Protein AF-A0A2E2FGI6-F1 (afdb_monomer_lite)

Structure (mmCIF, N/CA/C/O backbone):
data_AF-A0A2E2FGI6-F1
#
_entry.id   AF-A0A2E2FGI6-F1
#
loop_
_atom_site.group_PDB
_atom_site.id
_atom_site.type_symbol
_atom_site.label_atom_id
_atom_site.label_alt_id
_atom_site.label_comp_id
_atom_site.label_asym_id
_atom_site.label_entity_id
_atom_site.label_seq_id
_atom_site.pdbx_PDB_ins_code
_atom_site.Cartn_x
_atom_site.Cartn_y
_atom_site.Cartn_z
_atom_site.occupancy
_atom_site.B_iso_or_equiv
_atom_site.auth_seq_id
_atom_site.auth_comp_id
_atom_site.auth_asym_id
_atom_site.auth_atom_id
_atom_site.pdbx_PDB_model_num
ATOM 1 N N . MET A 1 1 ? -11.440 -5.253 0.253 1.00 61.75 1 MET A N 1
ATOM 2 C CA . MET A 1 1 ? -10.608 -4.808 1.395 1.00 61.75 1 MET A CA 1
ATOM 3 C C . MET A 1 1 ? -10.641 -3.292 1.617 1.00 61.75 1 MET A C 1
ATOM 5 O O . MET A 1 1 ? -10.807 -2.875 2.756 1.00 61.75 1 MET A O 1
ATOM 9 N N . CYS A 1 2 ? -10.596 -2.457 0.569 1.00 79.12 2 CYS A N 1
ATOM 10 C CA . CYS A 1 2 ? -10.523 -0.992 0.718 1.00 79.12 2 CYS A CA 1
ATOM 11 C C . CYS A 1 2 ? -11.664 -0.355 1.534 1.00 79.12 2 CYS A C 1
ATOM 13 O O . CYS A 1 2 ? -11.411 0.555 2.310 1.00 79.12 2 CYS A O 1
ATOM 15 N N . LYS A 1 3 ? -12.911 -0.844 1.427 1.00 89.94 3 LYS A N 1
ATOM 16 C CA . LYS A 1 3 ? -14.044 -0.312 2.216 1.00 89.94 3 LYS A CA 1
ATOM 17 C C . LYS A 1 3 ? -13.868 -0.512 3.729 1.00 89.94 3 LYS A C 1
ATOM 19 O O . LYS A 1 3 ? -14.165 0.392 4.498 1.00 89.94 3 LYS A O 1
ATOM 24 N N . VAL A 1 4 ? -13.364 -1.679 4.140 1.00 91.75 4 VAL A N 1
ATOM 25 C CA . VAL A 1 4 ? -13.105 -1.993 5.556 1.00 91.75 4 VAL A CA 1
ATOM 26 C C . VAL A 1 4 ? -11.959 -1.136 6.083 1.00 91.75 4 VAL A C 1
ATOM 28 O O . VAL A 1 4 ? -12.104 -0.526 7.136 1.00 91.75 4 VAL A O 1
ATOM 31 N N . ARG A 1 5 ? -10.861 -1.018 5.321 1.00 93.88 5 ARG A N 1
ATOM 32 C CA . ARG A 1 5 ? -9.735 -0.139 5.676 1.00 93.88 5 ARG A CA 1
ATOM 33 C C . ARG A 1 5 ? -10.175 1.314 5.837 1.00 93.88 5 ARG A C 1
ATOM 35 O O . ARG A 1 5 ? -9.961 1.868 6.904 1.00 93.88 5 ARG A O 1
ATOM 42 N N . LYS A 1 6 ? -10.909 1.876 4.869 1.00 94.50 6 LYS A N 1
ATOM 43 C CA . LYS A 1 6 ? -11.455 3.244 4.962 1.00 94.50 6 LYS A CA 1
ATOM 44 C C . LYS A 1 6 ? -12.316 3.442 6.219 1.00 94.50 6 LYS A C 1
ATOM 46 O O . LYS A 1 6 ? -12.191 4.453 6.898 1.00 94.50 6 LYS A O 1
ATOM 51 N N . ALA A 1 7 ? -13.151 2.466 6.584 1.00 95.69 7 ALA A N 1
ATOM 52 C CA . ALA A 1 7 ? -13.954 2.546 7.808 1.00 95.69 7 ALA A CA 1
ATOM 53 C C . ALA A 1 7 ? -13.112 2.468 9.097 1.00 95.69 7 ALA A C 1
ATOM 55 O O . ALA A 1 7 ? -13.455 3.106 10.089 1.00 95.69 7 ALA A O 1
ATOM 56 N N . LEU A 1 8 ? -12.012 1.715 9.106 1.00 94.38 8 LEU A N 1
ATOM 57 C CA . LEU A 1 8 ? -11.092 1.647 10.246 1.00 94.38 8 LEU A CA 1
ATOM 58 C C . LEU A 1 8 ? -10.223 2.906 10.358 1.00 94.38 8 LEU A C 1
ATOM 60 O O . LEU A 1 8 ? -10.036 3.416 11.460 1.00 94.38 8 LEU A O 1
ATOM 64 N N . GLU A 1 9 ? -9.791 3.464 9.228 1.00 94.38 9 GLU A N 1
ATOM 65 C CA . GLU A 1 9 ? -9.041 4.722 9.156 1.00 94.38 9 GLU A CA 1
ATOM 66 C C . GLU A 1 9 ? -9.822 5.876 9.800 1.00 94.38 9 GLU A C 1
ATOM 68 O O . GLU A 1 9 ? -9.247 6.639 10.572 1.00 94.38 9 GLU A O 1
ATOM 73 N N . THR A 1 10 ? -11.150 5.952 9.605 1.00 95.25 10 THR A N 1
ATOM 74 C CA . THR A 1 10 ? -12.001 6.956 10.294 1.00 95.25 10 THR A CA 1
ATOM 75 C C . THR A 1 10 ? -12.014 6.828 11.821 1.00 95.25 10 THR A C 1
ATOM 77 O O . THR A 1 10 ? -12.435 7.751 12.514 1.00 95.25 10 THR A O 1
ATOM 80 N N . LYS A 1 11 ? -11.545 5.696 12.353 1.00 96.38 11 LYS A N 1
ATOM 81 C CA . LYS A 1 11 ? -11.400 5.425 13.788 1.00 96.38 11 LYS A CA 1
ATOM 82 C C . LYS A 1 11 ? -9.942 5.515 14.255 1.00 96.38 11 LYS A C 1
ATOM 84 O O . LYS A 1 11 ? -9.655 5.138 15.386 1.00 96.38 11 LYS A O 1
ATOM 89 N N . GLY A 1 12 ? -9.023 5.954 13.392 1.00 92.38 12 GLY A N 1
ATOM 90 C CA . GLY A 1 12 ? -7.586 5.983 13.675 1.00 92.38 12 GLY A CA 1
ATOM 91 C C . GLY A 1 12 ? -6.927 4.599 13.708 1.00 92.38 12 GLY A C 1
ATOM 92 O O . GLY A 1 12 ? -5.833 4.461 14.247 1.00 92.38 12 GLY A O 1
ATOM 93 N N . LEU A 1 13 ? -7.580 3.569 13.159 1.00 93.38 13 LEU A N 1
ATOM 94 C CA . LEU A 1 13 ? -7.082 2.194 13.153 1.00 93.38 13 LEU A CA 1
ATOM 95 C C . LEU A 1 13 ? -6.464 1.840 11.796 1.00 93.38 13 LEU A C 1
ATOM 97 O O . LEU A 1 13 ? -7.009 2.173 10.743 1.00 93.38 13 LEU A O 1
ATOM 101 N N . LYS A 1 14 ? -5.353 1.097 11.830 1.00 90.19 14 LYS A N 1
ATOM 102 C CA . LYS A 1 14 ? -4.702 0.493 10.658 1.00 90.19 14 LYS A CA 1
ATOM 103 C C . LYS A 1 14 ? -4.662 -1.027 10.818 1.00 90.19 14 LYS A C 1
ATOM 105 O O . LYS A 1 14 ? -4.622 -1.532 11.935 1.00 90.19 14 LYS A O 1
ATOM 110 N N . ILE A 1 15 ? -4.689 -1.749 9.699 1.00 92.44 15 ILE A N 1
ATOM 111 C CA . ILE A 1 15 ? -4.539 -3.210 9.678 1.00 92.44 15 ILE A CA 1
ATOM 112 C C . ILE A 1 15 ? -3.063 -3.528 9.418 1.00 92.44 15 ILE A C 1
ATOM 114 O O . ILE A 1 15 ? -2.515 -3.055 8.425 1.00 92.44 15 ILE A O 1
ATOM 118 N N . CYS A 1 16 ? -2.439 -4.336 10.273 1.00 94.62 16 CYS A N 1
ATOM 119 C CA . CYS A 1 16 ? -1.024 -4.712 10.172 1.00 94.62 16 CYS A CA 1
ATOM 120 C C . CYS A 1 16 ? -0.814 -5.916 9.246 1.00 94.62 16 CYS A C 1
ATOM 122 O O . CYS A 1 16 ? -0.345 -6.963 9.672 1.00 94.62 16 CYS A O 1
ATOM 124 N N . CYS A 1 17 ? -1.212 -5.786 7.983 1.00 94.88 17 CYS A N 1
ATOM 125 C CA . CYS A 1 17 ? -0.953 -6.804 6.967 1.00 94.88 17 CYS A CA 1
ATOM 126 C C . CYS A 1 17 ? -0.309 -6.172 5.734 1.00 94.88 17 CYS A C 1
ATOM 128 O O . CYS A 1 17 ? -0.535 -4.988 5.453 1.00 94.88 17 CYS A O 1
ATOM 130 N N . LYS A 1 18 ? 0.435 -6.961 4.950 1.00 95.38 18 LYS A N 1
ATOM 131 C CA . LYS A 1 18 ? 1.175 -6.465 3.775 1.00 95.38 18 LYS A CA 1
ATOM 132 C C . LYS A 1 18 ? 0.290 -5.756 2.747 1.00 95.38 18 LYS A C 1
ATOM 134 O O . LYS A 1 18 ? 0.716 -4.802 2.106 1.00 95.38 18 LYS A O 1
ATOM 139 N N . GLY A 1 19 ? -0.982 -6.142 2.639 1.00 93.69 19 GLY A N 1
ATOM 140 C CA . GLY A 1 19 ? -1.975 -5.466 1.794 1.00 93.69 19 GLY A CA 1
ATOM 141 C C . GLY A 1 19 ? -2.302 -4.023 2.191 1.00 93.69 19 GLY A C 1
ATOM 142 O O . GLY A 1 19 ? -2.955 -3.307 1.424 1.00 93.69 19 GLY A O 1
ATOM 143 N N . SER A 1 20 ? -1.888 -3.598 3.383 1.00 95.12 20 SER A N 1
ATOM 144 C CA . SER A 1 20 ? -2.055 -2.234 3.887 1.00 95.12 20 SER A CA 1
ATOM 145 C C . SER A 1 20 ? -0.801 -1.374 3.740 1.00 95.12 20 SER A C 1
ATOM 147 O O . SER A 1 20 ? -0.827 -0.215 4.153 1.00 95.12 20 SER A O 1
ATOM 149 N N . ARG A 1 21 ? 0.276 -1.901 3.146 1.00 96.44 21 ARG A N 1
ATOM 150 C CA . ARG A 1 21 ? 1.477 -1.120 2.851 1.00 96.44 21 ARG A CA 1
ATOM 151 C C . ARG A 1 21 ? 1.247 -0.122 1.715 1.00 96.44 21 ARG A C 1
ATOM 153 O O . ARG A 1 21 ? 0.526 -0.421 0.763 1.00 96.44 21 ARG A O 1
ATOM 160 N N . LYS A 1 22 ? 1.941 1.018 1.765 1.00 96.19 22 LYS A N 1
ATOM 161 C CA . LYS A 1 22 ? 1.925 2.044 0.701 1.00 96.19 22 LYS A CA 1
ATOM 162 C C . LYS A 1 22 ? 2.370 1.520 -0.664 1.00 96.19 22 LYS A C 1
ATOM 164 O O . LYS A 1 22 ? 1.856 1.949 -1.686 1.00 96.19 22 LYS A O 1
ATOM 169 N N . ASP A 1 23 ? 3.331 0.605 -0.665 1.00 96.38 23 ASP A N 1
ATOM 170 C CA . ASP A 1 23 ? 4.063 0.115 -1.830 1.00 96.38 23 ASP A CA 1
ATOM 171 C C . ASP A 1 23 ? 3.530 -1.230 -2.334 1.00 96.38 23 ASP A C 1
ATOM 173 O O . ASP A 1 23 ? 4.161 -1.863 -3.168 1.00 96.38 23 ASP A O 1
ATOM 177 N N . VAL A 1 24 ? 2.366 -1.678 -1.859 1.00 95.12 24 VAL A N 1
ATOM 178 C CA . VAL A 1 24 ? 1.728 -2.914 -2.325 1.00 95.12 24 VAL A CA 1
ATOM 179 C C . VAL A 1 24 ? 0.487 -2.591 -3.137 1.00 95.12 24 VAL A C 1
ATOM 181 O O . VAL A 1 24 ? -0.372 -1.843 -2.676 1.00 95.12 24 VAL A O 1
ATOM 184 N N . TYR A 1 25 ? 0.356 -3.176 -4.330 1.00 92.44 25 TYR A N 1
ATOM 185 C CA . TYR A 1 25 ? -0.796 -2.926 -5.198 1.00 92.44 25 TYR A CA 1
ATOM 186 C C . TYR A 1 25 ? -1.235 -4.170 -5.994 1.00 92.44 25 TYR A C 1
ATOM 188 O O . TYR A 1 25 ? -0.392 -4.961 -6.426 1.00 92.44 25 TYR A O 1
ATOM 196 N N . PRO A 1 26 ? -2.552 -4.386 -6.198 1.00 86.19 26 PRO A N 1
ATOM 197 C CA . PRO A 1 26 ? -3.060 -5.529 -6.957 1.00 86.19 26 PRO A CA 1
ATOM 198 C C . PRO A 1 26 ? -2.706 -5.465 -8.452 1.00 86.19 26 PRO A C 1
ATOM 200 O O . PRO A 1 26 ? -2.559 -4.395 -9.040 1.00 86.19 26 PRO A O 1
ATOM 203 N N . PHE A 1 27 ? -2.658 -6.628 -9.099 1.00 73.00 27 PHE A N 1
ATOM 204 C CA . PHE A 1 27 ? -2.381 -6.767 -10.530 1.00 73.00 27 PHE A CA 1
ATOM 205 C C . PHE A 1 27 ? -3.493 -6.145 -11.374 1.00 73.00 27 PHE A C 1
ATOM 207 O O . PHE A 1 27 ? -4.594 -6.670 -11.380 1.00 73.00 27 PHE A O 1
ATOM 214 N N . GLY A 1 28 ? -3.251 -5.075 -12.138 1.00 64.56 28 GLY A N 1
ATOM 215 C CA . GLY A 1 28 ? -4.191 -4.636 -13.187 1.00 64.56 28 GLY A CA 1
ATOM 216 C C . GLY A 1 28 ? -5.671 -4.565 -12.755 1.00 64.56 28 GLY A C 1
ATOM 217 O O . GLY A 1 28 ? -6.550 -4.957 -13.517 1.00 64.56 28 GLY A O 1
ATOM 218 N N . ARG A 1 29 ? -5.939 -4.111 -11.517 1.00 61.06 29 ARG A N 1
ATOM 219 C CA . ARG A 1 29 ? -7.259 -4.074 -10.836 1.00 61.06 29 ARG A CA 1
ATOM 220 C C . ARG A 1 29 ? -7.882 -5.428 -10.444 1.00 61.06 29 ARG A C 1
ATOM 222 O O . ARG A 1 29 ? -8.958 -5.430 -9.848 1.00 61.06 29 ARG A O 1
ATOM 229 N N . MET A 1 30 ? -7.229 -6.555 -10.707 1.00 58.12 30 MET A N 1
ATOM 230 C CA . MET A 1 30 ? -7.663 -7.900 -10.331 1.00 58.12 30 MET A CA 1
ATOM 231 C C . MET A 1 30 ? -6.683 -8.544 -9.343 1.00 58.12 30 MET A C 1
ATOM 233 O O . MET A 1 30 ? -5.474 -8.568 -9.536 1.00 58.12 30 MET A O 1
ATOM 237 N N . LEU A 1 31 ? -7.208 -9.101 -8.258 1.00 64.62 31 LEU A N 1
ATOM 238 C CA . LEU A 1 31 ? -6.429 -9.955 -7.365 1.00 64.62 31 LEU A CA 1
ATOM 239 C C . LEU A 1 31 ? -6.405 -11.375 -7.935 1.00 64.62 31 LEU A C 1
ATOM 241 O O . LEU A 1 31 ? -7.462 -11.978 -8.128 1.00 6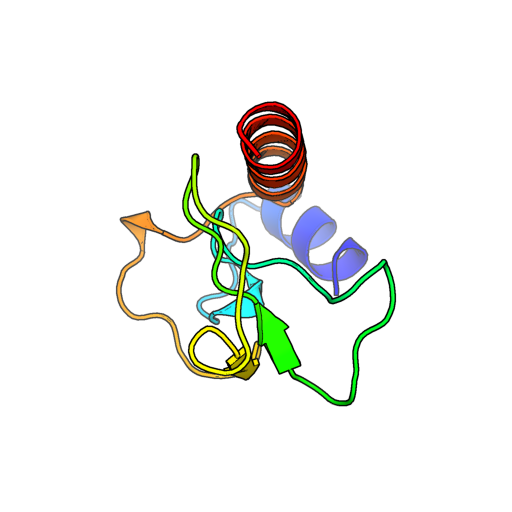4.62 31 LEU A O 1
ATOM 245 N N . VAL A 1 32 ? -5.212 -11.917 -8.191 1.00 75.25 32 VAL A N 1
ATOM 246 C CA . VAL A 1 32 ? -5.038 -13.353 -8.449 1.00 75.25 32 VAL A CA 1
ATOM 247 C C . VAL A 1 32 ? -4.844 -14.028 -7.094 1.00 75.25 32 VAL A C 1
ATOM 249 O O . VAL A 1 32 ? -3.768 -13.974 -6.500 1.00 75.25 32 VAL A O 1
ATOM 252 N N . GLY A 1 33 ? -5.923 -14.599 -6.559 1.00 84.69 33 GLY A N 1
ATOM 253 C CA . GLY A 1 33 ? -5.945 -15.110 -5.188 1.00 84.69 33 GLY A CA 1
ATOM 254 C C . GLY A 1 33 ? -5.753 -13.985 -4.167 1.00 84.69 33 GLY A C 1
ATOM 255 O O . GLY A 1 33 ? -6.478 -12.992 -4.191 1.00 84.69 33 GLY A O 1
ATOM 256 N N . PHE A 1 34 ? -4.768 -14.138 -3.281 1.00 89.25 34 PHE A N 1
ATOM 257 C CA . PHE A 1 34 ? -4.403 -13.139 -2.268 1.00 89.25 34 PHE A CA 1
ATOM 258 C C . PHE A 1 34 ? -3.073 -12.449 -2.576 1.00 89.25 34 PHE A C 1
ATOM 260 O O . PHE A 1 34 ? -2.438 -11.901 -1.682 1.00 89.25 34 PHE A O 1
ATOM 267 N N . ASN A 1 35 ? -2.649 -12.477 -3.839 1.00 91.12 35 ASN A N 1
ATOM 268 C CA . ASN A 1 35 ? -1.341 -11.986 -4.234 1.00 91.12 35 ASN A CA 1
ATOM 269 C C . ASN A 1 35 ? -1.396 -10.576 -4.831 1.00 91.12 35 ASN A C 1
ATOM 271 O O . ASN A 1 35 ? -2.309 -10.233 -5.587 1.00 91.12 35 ASN A O 1
ATOM 275 N N . ALA A 1 36 ? -0.381 -9.777 -4.520 1.00 93.44 36 ALA A N 1
ATOM 276 C CA . ALA A 1 36 ? -0.172 -8.427 -5.035 1.00 93.44 36 ALA A CA 1
ATOM 277 C C . ALA A 1 36 ? 1.317 -8.191 -5.320 1.00 93.44 36 ALA A C 1
ATOM 279 O O . ALA A 1 36 ? 2.157 -8.986 -4.898 1.00 93.44 36 ALA A O 1
ATOM 280 N N . TYR A 1 37 ? 1.632 -7.105 -6.024 1.00 94.06 37 TYR A N 1
ATOM 281 C CA . TYR A 1 37 ? 3.013 -6.698 -6.260 1.00 94.06 37 TYR A CA 1
ATOM 282 C C . TYR A 1 37 ? 3.499 -5.728 -5.195 1.00 94.06 37 TYR A C 1
ATOM 284 O O . TYR A 1 37 ? 2.778 -4.799 -4.829 1.00 94.06 37 TYR A O 1
ATOM 292 N N . LEU A 1 38 ? 4.748 -5.911 -4.779 1.00 95.62 38 LEU A N 1
ATOM 293 C CA . LEU A 1 38 ? 5.566 -4.873 -4.173 1.00 95.62 38 LEU A CA 1
ATOM 294 C C . LEU A 1 38 ? 6.113 -3.955 -5.276 1.00 95.62 38 LEU A C 1
ATOM 296 O O . LEU A 1 38 ? 6.715 -4.408 -6.246 1.00 95.62 38 LEU A O 1
ATOM 300 N N . LEU A 1 39 ? 5.891 -2.657 -5.133 1.00 95.81 39 LEU A N 1
ATOM 301 C CA . LEU A 1 39 ? 6.234 -1.639 -6.113 1.00 95.81 39 LEU A CA 1
ATOM 302 C C . LEU A 1 39 ? 7.470 -0.858 -5.668 1.00 95.81 39 LEU A C 1
ATOM 304 O O . LEU A 1 39 ? 7.631 -0.529 -4.494 1.00 95.81 39 LEU A O 1
ATOM 308 N N . ARG A 1 40 ? 8.323 -0.506 -6.631 1.00 96.44 40 ARG A N 1
ATOM 309 C CA . ARG A 1 40 ? 9.461 0.401 -6.439 1.00 96.44 40 ARG A CA 1
ATOM 310 C C . ARG A 1 40 ? 9.473 1.400 -7.587 1.00 96.44 40 ARG A C 1
ATOM 312 O O . ARG A 1 40 ? 9.372 1.012 -8.748 1.00 96.44 40 ARG A O 1
ATOM 319 N N . LYS A 1 41 ? 9.523 2.695 -7.272 1.00 95.25 41 LYS A N 1
ATOM 320 C CA . LYS A 1 41 ? 9.540 3.763 -8.288 1.00 95.25 41 LYS A CA 1
ATOM 321 C C . LYS A 1 41 ? 10.738 3.592 -9.226 1.00 95.25 41 LYS A C 1
ATOM 323 O O . LYS A 1 41 ? 11.831 3.294 -8.757 1.00 95.25 41 LYS A O 1
ATOM 328 N N . GLY A 1 42 ? 10.532 3.814 -10.522 1.00 95.62 42 GLY A N 1
ATOM 329 C CA . GLY A 1 42 ? 11.552 3.621 -11.557 1.00 95.62 42 GLY A CA 1
ATOM 330 C C . GLY A 1 42 ? 11.740 2.170 -12.007 1.00 95.62 42 GLY A C 1
ATOM 331 O O . GLY A 1 42 ? 12.541 1.917 -12.903 1.00 95.62 42 GLY A O 1
ATOM 332 N N . GLU A 1 43 ? 11.022 1.212 -11.411 1.00 95.25 43 GLU A N 1
ATOM 333 C CA . GLU A 1 43 ? 11.171 -0.215 -11.693 1.00 95.25 43 GLU A CA 1
ATOM 334 C C . GLU A 1 43 ? 9.830 -0.859 -12.060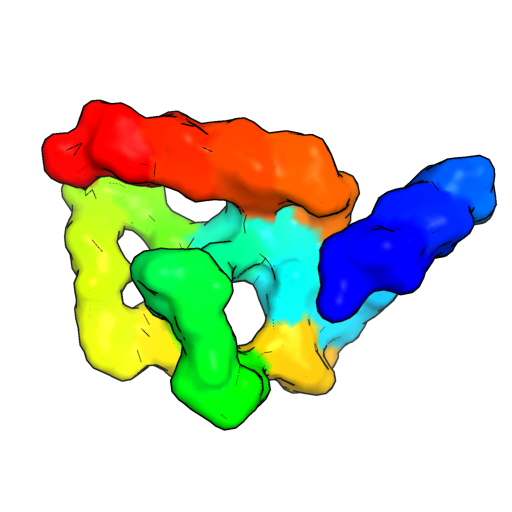 1.00 95.25 43 GLU A C 1
ATOM 336 O O . GLU A 1 43 ? 8.805 -0.675 -11.393 1.00 95.25 43 GLU A O 1
ATOM 341 N N . ARG A 1 44 ? 9.838 -1.684 -13.114 1.00 93.00 44 ARG A N 1
ATOM 342 C CA . ARG A 1 44 ? 8.696 -2.540 -13.451 1.00 93.00 44 ARG A CA 1
ATOM 343 C C . ARG A 1 44 ? 8.620 -3.695 -12.460 1.00 93.00 44 ARG A C 1
ATOM 345 O O . ARG A 1 44 ? 9.598 -4.414 -12.292 1.00 93.00 44 ARG A O 1
ATOM 352 N N . ALA A 1 45 ? 7.446 -3.904 -11.873 1.00 92.31 45 ALA A N 1
ATOM 353 C CA . ALA A 1 45 ? 7.196 -5.048 -11.006 1.00 92.31 45 ALA A CA 1
ATOM 354 C C . ALA A 1 45 ? 7.347 -6.369 -11.777 1.00 92.31 45 ALA A C 1
ATOM 356 O O . ALA A 1 45 ? 6.918 -6.488 -12.931 1.00 92.31 45 ALA A O 1
ATOM 357 N N . THR A 1 46 ? 7.947 -7.363 -11.129 1.00 91.56 46 THR A N 1
ATOM 358 C CA . THR A 1 46 ? 8.225 -8.686 -11.699 1.00 91.56 46 THR A CA 1
ATOM 359 C C . THR A 1 46 ? 7.614 -9.794 -10.847 1.00 91.56 46 THR A C 1
ATOM 361 O O . THR A 1 46 ? 7.164 -9.565 -9.729 1.00 91.56 46 THR A O 1
ATOM 364 N N . ASN A 1 47 ? 7.657 -11.039 -11.329 1.00 89.69 47 ASN A N 1
ATOM 365 C CA . ASN A 1 47 ? 7.186 -12.195 -10.557 1.00 89.69 47 ASN A CA 1
ATOM 366 C C . ASN A 1 47 ? 7.921 -12.386 -9.214 1.00 89.69 47 ASN A C 1
ATOM 368 O O . ASN A 1 47 ? 7.377 -13.030 -8.322 1.00 89.69 47 ASN A O 1
ATOM 372 N N . ASN A 1 48 ? 9.123 -11.820 -9.053 1.00 93.38 48 ASN A N 1
ATOM 373 C CA . ASN A 1 48 ? 9.864 -11.853 -7.788 1.00 93.38 48 ASN A CA 1
ATOM 374 C C . ASN A 1 48 ? 9.312 -10.869 -6.746 1.00 93.38 48 ASN A C 1
ATOM 376 O O . ASN A 1 48 ? 9.653 -10.968 -5.573 1.00 93.38 48 ASN A O 1
ATOM 380 N N . ASP A 1 49 ? 8.462 -9.932 -7.163 1.00 94.19 49 ASP A N 1
ATOM 381 C CA . ASP A 1 49 ? 7.859 -8.920 -6.297 1.00 94.19 49 ASP A CA 1
ATOM 382 C C . ASP A 1 49 ? 6.456 -9.325 -5.819 1.00 94.19 49 ASP A C 1
ATOM 384 O O . ASP A 1 49 ? 5.739 -8.522 -5.226 1.00 94.19 49 ASP A O 1
ATOM 388 N N . ILE A 1 50 ? 6.037 -10.563 -6.095 1.00 93.06 50 ILE A N 1
ATOM 389 C CA . ILE A 1 50 ? 4.732 -11.081 -5.690 1.00 93.06 50 ILE A CA 1
ATOM 390 C C . ILE A 1 50 ? 4.761 -11.450 -4.208 1.00 93.06 50 ILE A C 1
ATOM 392 O O . ILE A 1 50 ? 5.616 -12.212 -3.762 1.00 93.06 50 ILE A O 1
ATOM 396 N N . LEU A 1 51 ? 3.773 -10.966 -3.458 1.00 94.00 51 LEU A N 1
ATOM 397 C CA . LEU A 1 51 ? 3.570 -11.304 -2.050 1.00 94.00 51 LEU A CA 1
ATOM 398 C C . LEU A 1 51 ? 2.101 -11.561 -1.731 1.00 94.00 51 LEU A C 1
ATOM 400 O O . LEU A 1 51 ? 1.214 -11.109 -2.459 1.00 94.00 51 LEU A O 1
ATOM 404 N N . ASN A 1 52 ? 1.847 -12.246 -0.616 1.00 93.56 52 ASN A N 1
ATOM 405 C CA . ASN A 1 52 ? 0.503 -12.447 -0.089 1.00 93.56 52 ASN A CA 1
ATOM 406 C C . ASN A 1 52 ? 0.090 -11.262 0.802 1.00 93.56 52 ASN A C 1
ATOM 408 O O . ASN A 1 52 ? 0.773 -10.911 1.762 1.00 93.56 52 ASN A O 1
ATOM 412 N N . ILE A 1 53 ? -1.054 -10.646 0.501 1.00 93.69 53 ILE A N 1
ATOM 413 C CA . ILE A 1 53 ? -1.535 -9.429 1.170 1.00 93.69 53 ILE A CA 1
ATOM 414 C C . ILE A 1 53 ? -1.977 -9.634 2.625 1.00 93.69 53 ILE A C 1
ATOM 416 O O . ILE A 1 53 ? -2.155 -8.647 3.345 1.00 93.69 53 ILE A O 1
ATOM 420 N N . PHE A 1 54 ? -2.215 -10.881 3.036 1.00 93.62 54 PHE A N 1
ATOM 421 C CA . PHE A 1 54 ? -2.645 -11.228 4.392 1.00 93.62 54 PHE A CA 1
ATOM 422 C C . PHE A 1 54 ? -1.499 -11.637 5.311 1.00 93.62 54 PHE A C 1
ATOM 424 O O . PHE A 1 54 ? -1.748 -11.856 6.491 1.00 93.62 54 PHE A O 1
ATOM 431 N N . GLU A 1 55 ? -0.272 -11.729 4.799 1.00 95.75 55 GLU A N 1
ATOM 432 C CA . GLU A 1 55 ? 0.892 -11.873 5.669 1.00 95.75 55 GLU A CA 1
ATOM 433 C C . GLU A 1 55 ? 1.029 -10.655 6.584 1.00 95.75 55 GLU A C 1
ATOM 435 O O . GLU A 1 55 ? 0.659 -9.533 6.208 1.00 95.75 55 GLU A O 1
ATOM 440 N N . ASP A 1 56 ? 1.565 -10.900 7.777 1.00 95.62 56 ASP A N 1
ATOM 441 C CA . ASP A 1 56 ? 1.807 -9.866 8.772 1.00 95.62 56 ASP A CA 1
ATOM 442 C C . ASP A 1 56 ? 2.799 -8.825 8.242 1.00 95.62 56 ASP A C 1
ATOM 444 O O . ASP A 1 56 ? 3.706 -9.121 7.453 1.00 95.62 56 ASP A O 1
ATOM 448 N N . GLU A 1 57 ? 2.585 -7.580 8.660 1.00 95.75 57 GLU A N 1
ATOM 449 C CA . GLU A 1 57 ? 3.509 -6.480 8.420 1.00 95.75 57 GLU A CA 1
ATOM 450 C C . GLU A 1 57 ? 3.976 -5.910 9.756 1.00 95.75 57 GLU A C 1
ATOM 452 O O . GLU A 1 57 ? 3.219 -5.223 10.448 1.00 95.75 57 GLU A O 1
ATOM 457 N N . ASP A 1 58 ? 5.230 -6.203 10.090 1.00 92.25 58 ASP A N 1
ATOM 458 C CA . ASP A 1 58 ? 5.860 -5.789 11.342 1.00 92.25 58 ASP A CA 1
ATOM 459 C C . ASP A 1 58 ? 6.433 -4.365 11.263 1.00 92.25 58 ASP A C 1
ATOM 461 O O . ASP A 1 58 ? 6.582 -3.693 12.289 1.00 92.25 58 ASP A O 1
ATOM 465 N N . ASP A 1 59 ? 6.735 -3.863 10.058 1.00 94.50 59 ASP A N 1
ATOM 466 C CA . ASP A 1 59 ? 7.207 -2.496 9.867 1.00 94.50 59 ASP A CA 1
ATOM 467 C C . ASP A 1 59 ? 6.029 -1.530 9.698 1.00 94.50 59 ASP A C 1
ATOM 469 O O . ASP A 1 59 ? 5.572 -1.209 8.594 1.00 94.50 59 ASP A O 1
ATOM 473 N N . PHE A 1 60 ? 5.575 -0.986 10.827 1.00 91.62 60 PHE A N 1
ATOM 474 C CA . PHE A 1 60 ? 4.506 0.012 10.884 1.00 91.62 60 PHE A CA 1
ATOM 475 C C . PHE A 1 60 ? 4.759 1.261 10.021 1.00 91.62 60 PHE A C 1
ATOM 477 O O . PHE A 1 60 ? 3.795 1.943 9.663 1.00 91.62 60 PHE A O 1
ATOM 484 N N . SER A 1 61 ? 6.014 1.577 9.668 1.00 94.12 61 SER A N 1
ATOM 485 C CA . SER A 1 61 ? 6.345 2.732 8.817 1.00 94.12 61 SER A CA 1
ATOM 486 C C . SER A 1 61 ? 5.907 2.548 7.358 1.00 94.12 61 SER A C 1
ATOM 488 O O . SER A 1 61 ? 5.768 3.520 6.608 1.00 94.12 61 SER A O 1
ATOM 490 N N . THR A 1 62 ? 5.651 1.302 6.953 1.00 95.31 62 THR A N 1
ATOM 491 C CA . THR A 1 62 ? 5.183 0.958 5.607 1.00 95.31 62 THR A CA 1
ATOM 492 C C . THR A 1 62 ? 3.661 1.032 5.485 1.00 95.31 62 THR A C 1
ATOM 494 O O . THR A 1 62 ? 3.149 1.225 4.379 1.00 95.31 62 THR A O 1
ATOM 497 N N . LEU A 1 63 ? 2.936 0.936 6.606 1.00 95.31 63 LEU A N 1
ATOM 498 C CA . LEU A 1 63 ? 1.476 0.912 6.654 1.00 95.31 63 LEU A CA 1
ATOM 499 C C . LEU A 1 63 ? 0.862 2.274 6.335 1.00 95.31 63 LEU A C 1
ATOM 501 O O . LEU A 1 63 ? 1.102 3.279 7.014 1.00 95.31 63 LEU A O 1
ATOM 505 N N . SER A 1 64 ? -0.050 2.283 5.372 1.00 95.00 64 SER A N 1
ATOM 506 C CA . SER A 1 64 ? -0.640 3.502 4.841 1.00 95.00 64 SER A CA 1
ATOM 507 C C . SER A 1 64 ? -2.163 3.472 4.853 1.00 95.00 64 SER A C 1
ATOM 509 O O . SER A 1 64 ? -2.817 2.426 4.947 1.00 95.00 64 SER A O 1
ATOM 511 N N . THR A 1 65 ? -2.739 4.658 4.724 1.00 95.19 65 THR A N 1
ATOM 512 C CA . THR A 1 65 ? -4.134 4.822 4.332 1.00 95.19 65 THR A CA 1
ATOM 513 C C . THR A 1 65 ? -4.354 4.300 2.913 1.00 95.19 65 THR A C 1
ATOM 515 O O . THR A 1 65 ? -3.406 4.143 2.130 1.00 95.19 65 THR A O 1
ATOM 518 N N . VAL A 1 66 ? -5.613 4.037 2.557 1.00 94.44 66 VAL A N 1
ATOM 519 C CA . VAL A 1 66 ? -5.958 3.685 1.172 1.00 94.44 66 VAL A CA 1
ATOM 520 C C . VAL A 1 66 ? -5.580 4.813 0.205 1.00 94.44 66 VAL A C 1
ATOM 522 O O . VAL A 1 66 ? -5.079 4.523 -0.874 1.00 94.44 66 VAL A O 1
ATOM 525 N N . ALA A 1 67 ? -5.758 6.079 0.595 1.00 94.62 67 ALA A N 1
ATOM 526 C CA . ALA A 1 67 ? -5.420 7.224 -0.255 1.00 94.62 67 ALA A CA 1
ATOM 527 C C . ALA A 1 67 ? -3.907 7.328 -0.526 1.00 94.62 67 ALA A C 1
ATOM 529 O O . ALA A 1 67 ? -3.493 7.535 -1.659 1.00 94.62 67 ALA A O 1
ATOM 530 N N . GLU A 1 68 ? -3.067 7.126 0.492 1.00 95.69 68 GLU A N 1
ATOM 531 C CA . GLU A 1 68 ? -1.605 7.116 0.324 1.00 95.69 68 GLU A CA 1
ATOM 532 C C . GLU A 1 68 ? -1.129 5.970 -0.580 1.00 95.69 68 GLU A C 1
ATOM 534 O O . GLU A 1 68 ? -0.215 6.158 -1.378 1.00 95.69 68 GLU A O 1
ATOM 539 N N . GLN A 1 69 ? -1.756 4.794 -0.477 1.00 95.31 69 GLN A N 1
ATOM 540 C CA . GLN A 1 69 ? -1.459 3.647 -1.342 1.00 95.31 69 GLN A CA 1
ATOM 541 C C . GLN A 1 69 ? -1.879 3.912 -2.799 1.00 95.31 69 GLN A C 1
ATOM 543 O O . GLN A 1 69 ? -1.150 3.560 -3.724 1.00 95.31 69 GLN A O 1
ATOM 548 N N . GLU A 1 70 ? -3.041 4.544 -3.009 1.00 94.44 70 GLU A N 1
ATOM 549 C CA . GLU A 1 70 ? -3.512 4.978 -4.333 1.00 94.44 70 GLU A CA 1
ATOM 550 C C . GLU A 1 70 ? -2.541 6.001 -4.949 1.00 94.44 70 GLU A C 1
ATOM 552 O O . GLU A 1 70 ? -2.082 5.795 -6.072 1.00 94.44 70 GLU A O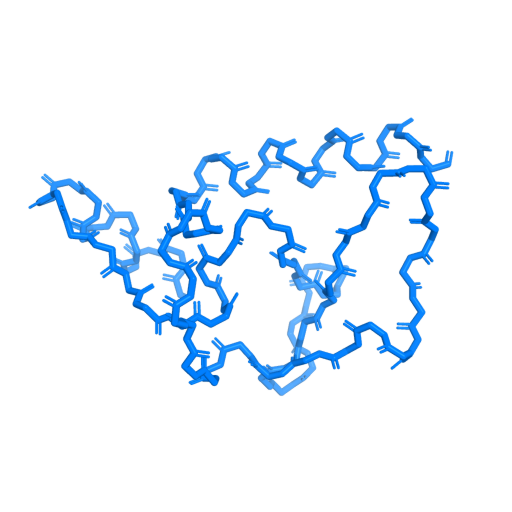 1
ATOM 557 N N . ASN A 1 71 ? -2.130 7.022 -4.190 1.00 96.50 71 ASN A N 1
ATOM 558 C CA . ASN A 1 71 ? -1.152 8.012 -4.651 1.00 96.50 71 ASN A CA 1
ATOM 559 C C . ASN A 1 71 ? 0.206 7.379 -4.983 1.00 96.50 71 ASN A C 1
ATOM 561 O O . ASN A 1 71 ? 0.795 7.691 -6.015 1.00 96.50 71 ASN A O 1
ATOM 565 N N . TYR A 1 72 ? 0.711 6.471 -4.141 1.00 96.62 72 TYR A N 1
A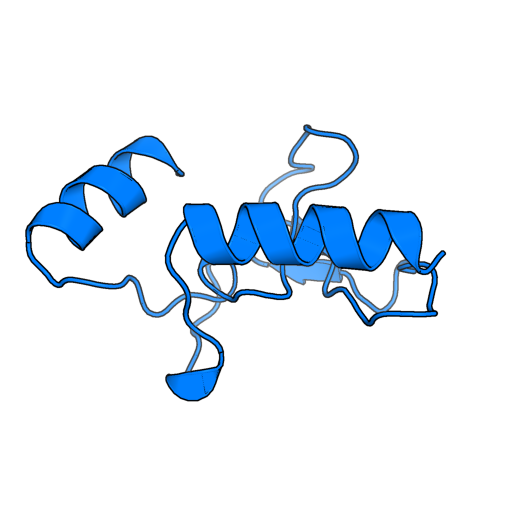TOM 566 C CA . TYR A 1 72 ? 1.988 5.802 -4.406 1.00 96.62 72 TYR A CA 1
ATOM 567 C C . TYR A 1 72 ? 1.944 5.003 -5.711 1.00 96.62 72 TYR A C 1
ATOM 569 O O . TYR A 1 72 ? 2.909 5.016 -6.474 1.00 96.62 72 TYR A O 1
ATOM 577 N N . TYR A 1 73 ? 0.828 4.325 -5.990 1.00 95.00 73 TYR A N 1
ATOM 578 C CA . TYR A 1 73 ? 0.638 3.614 -7.251 1.00 95.00 73 TYR A CA 1
ATOM 579 C C . TYR A 1 73 ? 0.667 4.560 -8.457 1.00 95.00 73 TYR A C 1
ATOM 581 O O . TYR A 1 73 ? 1.311 4.244 -9.456 1.00 95.00 73 TYR A O 1
ATOM 589 N N . GLU A 1 74 ? 0.006 5.716 -8.374 1.00 95.25 74 GLU A N 1
ATOM 590 C CA . GLU A 1 74 ? 0.032 6.720 -9.445 1.00 95.25 74 GLU A CA 1
ATOM 591 C C . GLU A 1 74 ? 1.451 7.250 -9.683 1.00 95.25 74 GLU A C 1
ATOM 593 O O . GLU A 1 74 ? 1.920 7.288 -10.822 1.00 95.25 74 GLU A O 1
ATOM 598 N N . GLU A 1 75 ? 2.174 7.582 -8.613 1.00 96.62 75 GLU A N 1
ATOM 599 C CA . GLU A 1 75 ? 3.570 8.022 -8.689 1.00 96.62 75 GLU A CA 1
ATOM 600 C C . GLU A 1 75 ? 4.490 6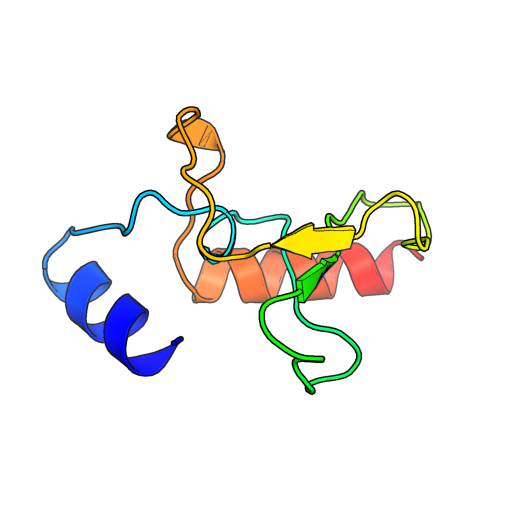.937 -9.260 1.00 96.62 75 GLU A C 1
ATOM 602 O O . GLU A 1 75 ? 5.371 7.231 -10.069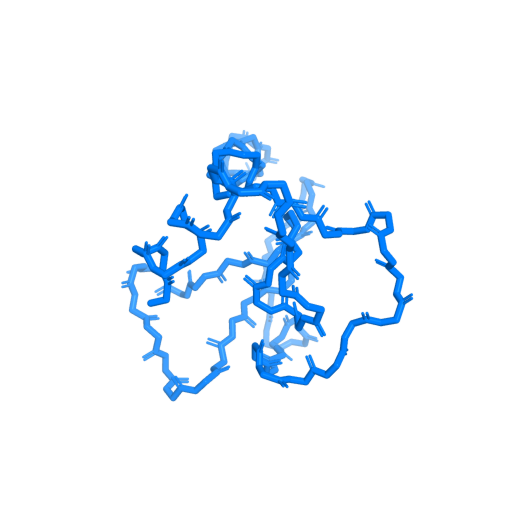 1.00 96.62 75 GLU A O 1
ATOM 607 N N . TRP A 1 76 ? 4.291 5.681 -8.853 1.00 95.94 76 TRP A N 1
ATOM 608 C CA . TRP A 1 76 ? 4.998 4.537 -9.417 1.00 95.94 76 TRP A CA 1
ATOM 609 C C . TRP A 1 76 ? 4.720 4.419 -10.913 1.00 95.94 76 TRP A C 1
ATOM 611 O O . TRP A 1 76 ? 5.669 4.365 -11.687 1.00 95.94 76 TRP A O 1
ATOM 621 N N . PHE A 1 77 ? 3.452 4.461 -11.328 1.00 93.62 77 PHE A N 1
ATOM 622 C CA . PHE A 1 77 ? 3.053 4.328 -12.728 1.00 93.62 77 PHE A CA 1
ATOM 623 C C . PHE A 1 77 ? 3.659 5.420 -13.618 1.00 93.62 77 PHE A C 1
ATOM 625 O O . PHE A 1 77 ? 4.100 5.129 -14.725 1.00 93.62 77 PHE A O 1
ATOM 632 N N . VAL A 1 78 ? 3.727 6.662 -13.126 1.00 96.19 78 VAL A N 1
ATOM 633 C CA . VAL A 1 78 ? 4.382 7.781 -13.828 1.00 96.19 78 VAL A CA 1
ATOM 634 C C . VAL A 1 78 ? 5.903 7.605 -13.910 1.00 96.19 78 VAL A C 1
ATOM 636 O O . VAL A 1 78 ? 6.527 8.113 -14.837 1.00 96.19 78 VAL A O 1
ATOM 639 N N . SER A 1 79 ? 6.509 6.896 -12.956 1.00 95.56 79 SER A N 1
ATOM 640 C CA . SER A 1 79 ? 7.958 6.662 -12.914 1.00 95.56 79 SER A CA 1
ATOM 641 C C . SER A 1 79 ? 8.461 5.505 -13.793 1.00 95.56 79 SER A C 1
ATOM 643 O O . SER A 1 79 ? 9.671 5.291 -13.827 1.00 95.56 79 SER A O 1
ATOM 645 N N . LEU A 1 80 ? 7.563 4.744 -14.434 1.00 89.00 80 LEU A N 1
ATOM 646 C CA . LEU A 1 80 ? 7.869 3.527 -15.206 1.00 89.00 80 LEU A CA 1
ATOM 647 C C . LEU A 1 80 ? 8.511 3.752 -16.581 1.00 89.00 80 LEU A C 1
ATOM 649 O O . LEU A 1 80 ? 8.246 4.790 -17.223 1.00 89.00 80 LEU A O 1
#

Radius of gyration: 12.11 Å; chains: 1; bounding box: 26×23×29 Å

Secondary structure (DSSP, 8-state):
-HHHHHHHHTTT----BGGGBTTEE-BTTB-BTTEEEE--TTS---GGGEEETTSB---TTTB--HHHHHHHHHHHHHT-

Sequence (80 aa):
MCKVRKALETKGLKICCKGSRKDVYPFGRMLVGFNAYLLRKGERATNNDILNIFEDEDDFSTLSTVAEQENYYEEWFVSL

Foldseek 3Di:
DQVVLVVQVVVVDFDQWQLQFLQWDADPPDHPDQWTFRADFLDDTDPVRIDGRGHGHPPPVRGDRPVSSVVSVVRSVVRD

pLDDT: mean 91.28, std 8.63, range [58.12, 96.62]